Protein AF-R6HI17-F1 (afdb_monomer_lite)

Secondary structure (DSSP, 8-state):
-PPP-TT-----EEEEEEEEEEE-TTS-EEEEEPSS-TTSGGGTT--EEEEEEESTTPPPPPTT-----EE-

Radius of gyration: 16.38 Å; chains: 1; bounding box: 45×28×43 Å

pLDDT: mean 85.25, std 16.97, range [36.0, 97.75]

Sequence (72 aa):
MRAPIDGYRWALFFAVRMLNAEVKPDGTLTGTPVASRPGSPATLTANAMHMLESGTNTSKPAAGDVIEVELR

Structure (mmCIF, N/CA/C/O backbone):
data_AF-R6HI17-F1
#
_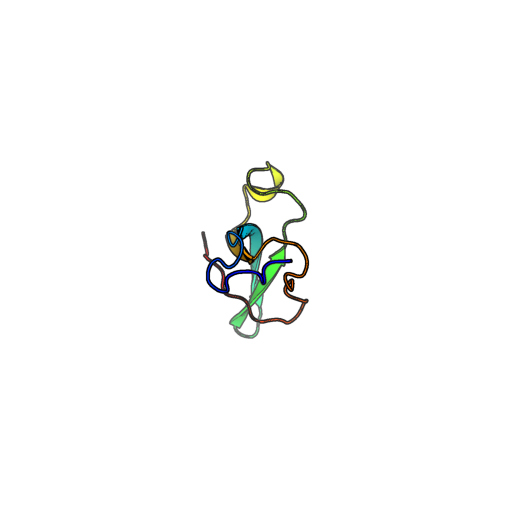entry.id   AF-R6HI17-F1
#
loop_
_atom_site.group_PDB
_atom_site.id
_atom_site.type_symbol
_atom_site.label_atom_id
_atom_site.label_alt_id
_atom_site.label_comp_id
_atom_site.label_asym_id
_atom_site.label_entity_id
_atom_site.label_seq_id
_atom_site.pdbx_PDB_ins_code
_atom_site.Cartn_x
_atom_site.Cartn_y
_atom_site.Cartn_z
_atom_site.occupancy
_atom_site.B_iso_or_equiv
_atom_site.auth_seq_id
_atom_site.auth_comp_id
_atom_site.auth_asym_id
_atom_site.auth_atom_id
_atom_site.pdbx_PDB_model_num
ATOM 1 N N . MET A 1 1 ? 29.599 -8.965 -32.668 1.00 39.53 1 MET A N 1
ATOM 2 C CA . MET A 1 1 ? 28.316 -9.147 -31.958 1.00 39.53 1 MET A CA 1
ATOM 3 C C . MET A 1 1 ? 28.609 -10.017 -30.742 1.00 39.53 1 MET A C 1
ATOM 5 O O . MET A 1 1 ? 28.974 -11.168 -30.925 1.00 39.53 1 MET A O 1
ATOM 9 N N . ARG A 1 2 ? 28.644 -9.444 -29.533 1.00 36.00 2 ARG A N 1
ATOM 10 C CA . ARG A 1 2 ? 29.023 -10.150 -28.294 1.00 36.00 2 ARG A CA 1
ATOM 11 C C . ARG A 1 2 ? 27.739 -10.461 -27.526 1.00 36.00 2 ARG A C 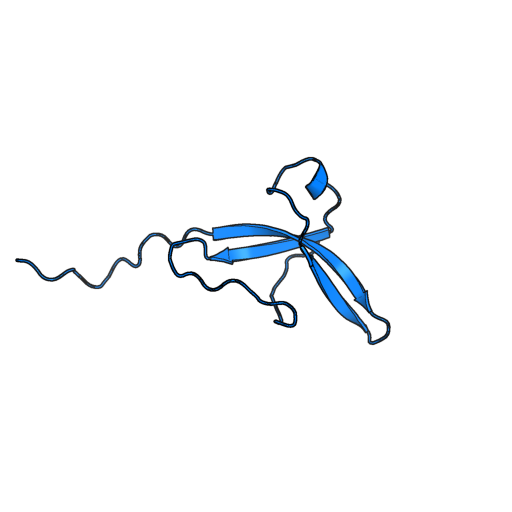1
ATOM 13 O O . ARG A 1 2 ? 26.926 -9.557 -27.362 1.00 36.00 2 ARG A O 1
ATOM 20 N N . ALA A 1 3 ? 27.548 -11.714 -27.119 1.00 47.38 3 ALA A N 1
ATOM 21 C CA . ALA A 1 3 ? 26.417 -12.110 -26.282 1.00 47.38 3 ALA A CA 1
ATOM 22 C C . ALA A 1 3 ? 26.440 -11.332 -24.948 1.00 47.38 3 ALA A C 1
ATOM 24 O O . ALA A 1 3 ? 27.540 -11.043 -24.454 1.00 47.38 3 ALA A O 1
ATOM 25 N N . PRO A 1 4 ? 25.282 -10.967 -24.367 1.00 44.06 4 PRO A N 1
ATOM 26 C CA . PRO A 1 4 ? 25.256 -10.333 -23.059 1.00 44.06 4 PRO A CA 1
ATOM 27 C C . PRO A 1 4 ? 25.751 -11.324 -22.001 1.00 44.06 4 PRO A C 1
ATOM 29 O O . PRO A 1 4 ? 25.450 -12.513 -22.056 1.00 44.06 4 PRO A O 1
ATOM 32 N N . ILE A 1 5 ? 26.536 -10.815 -21.056 1.00 51.84 5 ILE A N 1
ATOM 33 C CA . ILE A 1 5 ? 27.008 -11.554 -19.887 1.00 51.84 5 ILE A CA 1
ATOM 34 C C . ILE A 1 5 ? 25.820 -11.675 -18.926 1.00 51.84 5 ILE A C 1
ATOM 36 O O . ILE A 1 5 ? 25.389 -10.673 -18.353 1.00 51.84 5 ILE A O 1
ATOM 40 N N . ASP A 1 6 ? 25.297 -12.889 -18.766 1.00 55.88 6 ASP A N 1
ATOM 41 C CA . ASP A 1 6 ? 24.403 -13.253 -17.665 1.00 55.88 6 ASP A CA 1
ATOM 42 C C . ASP A 1 6 ? 25.111 -12.962 -16.334 1.00 55.88 6 ASP A C 1
ATOM 44 O O . ASP A 1 6 ? 26.146 -13.555 -16.033 1.00 55.88 6 ASP A O 1
ATOM 48 N N . GLY A 1 7 ? 24.585 -12.034 -15.531 1.00 47.16 7 GLY A N 1
ATOM 49 C CA . GLY A 1 7 ? 25.120 -11.821 -14.180 1.00 47.16 7 GLY A CA 1
ATOM 50 C C . GLY A 1 7 ? 24.654 -10.565 -13.458 1.00 47.16 7 GLY A C 1
ATOM 51 O O . GLY A 1 7 ? 24.528 -10.584 -12.239 1.00 47.16 7 GLY A O 1
ATOM 52 N N . TYR A 1 8 ? 24.312 -9.498 -14.179 1.00 44.69 8 TYR A N 1
ATOM 53 C CA . TYR A 1 8 ? 23.676 -8.328 -13.578 1.00 44.69 8 TYR A CA 1
ATOM 54 C C . TYR A 1 8 ? 22.229 -8.269 -14.041 1.00 44.69 8 TYR A C 1
ATOM 56 O O . TYR A 1 8 ? 21.912 -7.704 -15.088 1.00 44.69 8 TYR A O 1
ATOM 64 N N . ARG A 1 9 ? 21.334 -8.854 -13.235 1.00 52.44 9 ARG A N 1
ATOM 65 C CA . ARG A 1 9 ? 19.952 -8.373 -13.210 1.00 52.44 9 ARG A CA 1
ATOM 66 C C . ARG A 1 9 ? 20.070 -6.871 -12.945 1.00 52.44 9 ARG A C 1
ATOM 68 O O . ARG A 1 9 ? 20.662 -6.473 -11.945 1.00 52.44 9 ARG A O 1
ATOM 75 N N . TRP A 1 10 ? 19.655 -6.071 -13.923 1.00 50.22 10 TRP A N 1
ATOM 76 C CA . TRP A 1 10 ? 19.317 -4.653 -13.806 1.00 50.22 10 TRP A CA 1
ATOM 77 C C . TRP A 1 10 ? 18.958 -4.302 -12.354 1.00 50.22 10 TRP A C 1
ATOM 79 O O . TRP A 1 10 ? 18.261 -5.076 -11.703 1.00 50.22 10 TRP A O 1
ATOM 89 N N . ALA A 1 11 ? 19.465 -3.181 -11.831 1.00 57.72 11 ALA A N 1
ATOM 90 C CA . ALA A 1 11 ? 19.165 -2.758 -10.465 1.00 57.72 11 ALA A CA 1
ATOM 91 C C . ALA A 1 11 ? 17.653 -2.880 -10.213 1.00 57.72 11 ALA A C 1
ATOM 93 O O . ALA A 1 11 ? 16.862 -2.219 -10.887 1.00 57.72 11 ALA A O 1
ATOM 94 N N . LEU A 1 12 ? 17.262 -3.783 -9.309 1.00 69.81 12 LEU A N 1
ATOM 95 C CA . LEU A 1 12 ? 15.877 -3.921 -8.879 1.00 69.81 12 LEU A CA 1
ATOM 96 C C . LEU A 1 12 ? 15.531 -2.619 -8.162 1.00 69.81 12 LEU A C 1
ATOM 98 O O . LEU A 1 12 ? 16.010 -2.357 -7.058 1.00 69.81 12 LEU A O 1
ATOM 102 N N . PHE A 1 13 ? 14.770 -1.756 -8.827 1.00 79.75 13 PHE A N 1
ATOM 103 C CA . PHE A 1 13 ? 14.229 -0.568 -8.189 1.00 79.75 13 PHE A CA 1
ATOM 104 C C . PHE A 1 13 ? 12.975 -0.973 -7.433 1.00 79.75 13 PHE A C 1
ATOM 106 O O . PHE A 1 13 ? 12.183 -1.770 -7.926 1.00 79.75 13 PHE A O 1
ATOM 113 N N . PHE A 1 14 ? 12.767 -0.393 -6.257 1.00 85.75 14 PHE A N 1
ATOM 114 C CA . PHE A 1 14 ? 11.557 -0.610 -5.478 1.00 85.75 14 PHE A CA 1
ATOM 115 C C . PHE A 1 14 ? 10.812 0.708 -5.294 1.00 85.75 14 PHE A C 1
ATOM 117 O O . PHE A 1 14 ? 11.413 1.766 -5.103 1.00 85.75 14 PHE A O 1
ATOM 124 N N . ALA A 1 15 ? 9.488 0.646 -5.367 1.00 88.50 15 ALA A N 1
ATOM 125 C CA . ALA A 1 15 ? 8.591 1.734 -5.028 1.00 88.50 15 ALA A CA 1
ATOM 126 C C . ALA A 1 15 ? 7.839 1.387 -3.744 1.00 88.50 15 ALA A C 1
ATOM 128 O O . ALA A 1 15 ? 7.380 0.262 -3.569 1.00 88.50 15 ALA A O 1
ATOM 129 N N . VAL A 1 16 ? 7.656 2.373 -2.872 1.00 91.69 16 VAL A N 1
ATOM 130 C CA . VAL A 1 16 ? 6.761 2.243 -1.719 1.00 91.69 16 VAL A CA 1
ATOM 131 C C . VAL A 1 16 ? 5.355 2.666 -2.135 1.00 91.69 16 VAL A C 1
ATOM 133 O O . VAL A 1 16 ? 5.172 3.661 -2.843 1.00 91.69 16 VAL A O 1
ATOM 136 N N . ARG A 1 17 ? 4.343 1.924 -1.692 1.00 92.50 17 ARG A N 1
ATOM 137 C CA . ARG A 1 17 ? 2.936 2.325 -1.744 1.00 92.50 17 ARG A CA 1
ATOM 138 C C . ARG A 1 17 ? 2.382 2.383 -0.339 1.00 92.50 17 ARG A C 1
ATOM 140 O O . ARG A 1 17 ? 2.637 1.501 0.466 1.00 92.50 17 ARG A O 1
ATOM 147 N N . MET A 1 18 ? 1.629 3.438 -0.072 1.00 96.44 18 MET A N 1
ATOM 148 C CA . MET A 1 18 ? 0.983 3.657 1.215 1.00 96.44 18 MET A CA 1
ATOM 149 C C . MET A 1 18 ? -0.436 3.097 1.137 1.00 96.44 18 MET A C 1
ATOM 151 O O . MET A 1 18 ? -1.111 3.289 0.120 1.00 96.44 18 MET A O 1
ATOM 155 N N . LEU A 1 19 ? -0.876 2.410 2.184 1.00 96.50 19 LEU A N 1
ATOM 156 C CA . LEU A 1 19 ? -2.192 1.791 2.280 1.00 96.50 19 LEU A CA 1
ATOM 157 C C . LEU A 1 19 ? -2.878 2.198 3.583 1.00 96.50 19 LEU A C 1
ATOM 159 O O . LEU A 1 19 ? -2.222 2.499 4.581 1.00 96.50 19 LEU A O 1
ATOM 163 N N . ASN A 1 20 ? -4.205 2.153 3.554 1.00 97.31 20 ASN A N 1
ATOM 164 C CA . ASN A 1 20 ? -5.030 2.066 4.748 1.00 97.31 20 ASN A CA 1
ATOM 165 C C . ASN A 1 20 ? -5.449 0.604 4.916 1.00 97.31 20 ASN A C 1
ATOM 167 O O . ASN A 1 20 ? -6.192 0.078 4.087 1.00 97.31 20 ASN A O 1
ATOM 171 N N . ALA A 1 21 ? -4.926 -0.054 5.942 1.00 97.00 21 ALA A N 1
ATOM 172 C CA . ALA A 1 21 ? -5.329 -1.377 6.377 1.00 97.00 21 ALA A CA 1
ATOM 173 C C . ALA A 1 21 ? -6.480 -1.265 7.382 1.00 97.00 21 ALA A C 1
ATOM 175 O O . ALA A 1 21 ? -6.391 -0.521 8.361 1.00 97.00 21 ALA A O 1
ATOM 176 N N . GLU A 1 22 ? -7.543 -2.024 7.142 1.00 97.75 22 GLU A N 1
ATOM 177 C CA . GLU A 1 22 ? -8.726 -2.094 7.999 1.00 97.75 22 GLU A CA 1
ATOM 178 C C . GLU A 1 22 ? -9.033 -3.552 8.350 1.00 97.75 22 GLU A C 1
ATOM 180 O O . GLU A 1 22 ? -8.874 -4.448 7.515 1.00 97.75 22 GLU A O 1
ATOM 185 N N . VAL A 1 23 ? -9.473 -3.787 9.589 1.00 97.00 23 VAL A N 1
ATOM 186 C CA . VAL A 1 23 ? -9.920 -5.107 10.054 1.00 97.00 23 VAL A CA 1
ATOM 187 C C . VAL A 1 23 ? -11.350 -5.349 9.582 1.00 97.00 23 VAL A C 1
ATOM 189 O O . VAL A 1 23 ? -12.233 -4.516 9.783 1.00 97.00 23 VAL A O 1
ATOM 192 N N . LYS A 1 24 ? -11.588 -6.511 8.979 1.00 96.81 24 LYS A N 1
ATOM 193 C CA . LYS A 1 24 ? -12.910 -6.989 8.572 1.00 96.81 24 LYS A CA 1
ATOM 194 C C . LYS A 1 24 ? -13.603 -7.784 9.688 1.00 96.81 24 LYS A C 1
ATOM 196 O O . LYS A 1 24 ? -12.938 -8.264 10.605 1.00 96.81 24 LYS A O 1
ATOM 201 N N . PRO A 1 25 ? -14.934 -7.995 9.603 1.00 97.56 25 PRO A N 1
ATOM 202 C CA . PRO A 1 25 ? -15.677 -8.788 10.589 1.00 97.56 25 PRO A CA 1
ATOM 203 C C . PRO A 1 25 ? -15.190 -10.235 10.752 1.00 97.56 25 PRO A C 1
ATOM 205 O O . PRO A 1 25 ? -15.397 -10.832 11.802 1.00 97.56 25 PRO A O 1
ATOM 208 N N . ASP A 1 26 ? -14.551 -10.797 9.725 1.00 96.62 26 ASP A N 1
ATOM 209 C CA . ASP A 1 26 ? -13.961 -12.141 9.737 1.00 96.62 26 ASP A CA 1
ATOM 210 C C . ASP A 1 26 ? -12.550 -12.188 10.358 1.00 96.62 26 ASP A C 1
ATOM 212 O O . ASP A 1 26 ? -11.912 -13.239 10.369 1.00 96.62 26 ASP A O 1
ATOM 216 N N . GLY A 1 27 ? -12.058 -11.060 10.878 1.00 95.38 27 GLY A N 1
ATOM 217 C CA . GLY A 1 27 ? -10.731 -10.930 11.475 1.00 95.38 27 GLY A CA 1
ATOM 218 C C . GLY A 1 27 ? -9.596 -10.753 10.463 1.00 95.38 27 GLY A C 1
ATOM 219 O O . GLY A 1 27 ? -8.443 -10.633 10.875 1.00 95.38 27 GLY A O 1
ATOM 220 N N . THR A 1 28 ? -9.884 -10.710 9.158 1.00 95.50 28 THR A N 1
ATOM 221 C CA . THR A 1 28 ? -8.862 -10.446 8.135 1.00 95.50 28 THR A CA 1
ATOM 222 C C . THR A 1 28 ? -8.549 -8.955 8.012 1.00 95.50 28 THR A C 1
ATOM 224 O O . THR A 1 28 ? -9.357 -8.097 8.370 1.00 95.50 28 THR A O 1
ATOM 227 N N . LEU A 1 29 ? -7.370 -8.628 7.479 1.00 96.75 29 LEU A N 1
ATOM 228 C CA . LEU A 1 29 ? -7.014 -7.263 7.096 1.00 96.75 29 LEU A CA 1
ATOM 229 C C . LEU A 1 29 ? -7.260 -7.053 5.604 1.00 96.75 29 LEU A C 1
ATOM 231 O O . LEU A 1 29 ? -6.984 -7.925 4.783 1.00 96.75 29 LEU A O 1
ATOM 235 N N . THR A 1 30 ? -7.756 -5.878 5.230 1.00 97.19 30 THR A N 1
ATOM 236 C CA . THR A 1 30 ? -7.827 -5.445 3.829 1.00 97.19 30 THR A CA 1
ATOM 237 C C . THR A 1 30 ? -7.137 -4.105 3.667 1.00 97.19 30 THR A C 1
ATOM 239 O O . THR A 1 30 ? -7.427 -3.166 4.400 1.00 97.19 30 THR A O 1
ATOM 242 N N . GLY A 1 31 ? -6.212 -4.031 2.710 1.00 95.94 31 GLY A N 1
ATOM 243 C CA . GLY A 1 31 ? -5.479 -2.815 2.380 1.00 95.94 31 GLY A CA 1
ATOM 244 C C . GLY A 1 31 ? -6.106 -2.078 1.201 1.00 95.94 31 GLY A C 1
ATOM 245 O O . GLY A 1 31 ? -6.254 -2.648 0.122 1.00 95.94 31 GLY A O 1
ATOM 246 N N . THR A 1 32 ? -6.411 -0.794 1.381 1.00 96.44 32 THR A N 1
ATOM 247 C CA . THR A 1 32 ? -6.796 0.114 0.293 1.00 96.44 32 THR A CA 1
ATOM 248 C C . THR A 1 32 ? -5.617 1.027 -0.051 1.00 96.44 32 THR A C 1
ATOM 250 O O . THR A 1 32 ? -5.139 1.740 0.835 1.00 96.44 32 THR A O 1
ATOM 253 N N . PRO A 1 33 ? -5.126 1.052 -1.306 1.00 94.69 33 PRO A N 1
ATOM 254 C CA . PRO A 1 33 ? -4.058 1.963 -1.702 1.00 94.69 33 PRO A CA 1
ATOM 255 C C . PRO A 1 33 ? -4.476 3.428 -1.553 1.00 94.69 33 PRO A C 1
ATOM 257 O O . PRO A 1 33 ? -5.531 3.839 -2.037 1.00 94.69 33 PRO A O 1
ATOM 260 N N . VAL A 1 34 ? -3.613 4.249 -0.957 1.00 96.25 34 VAL A N 1
ATOM 261 C CA . VAL A 1 34 ? -3.793 5.703 -0.961 1.00 96.25 34 VAL A CA 1
ATOM 262 C C . VAL A 1 34 ? -3.430 6.234 -2.347 1.00 96.25 34 VAL A C 1
ATOM 264 O O . VAL A 1 34 ? -2.310 6.040 -2.825 1.00 96.25 34 VAL A O 1
ATOM 267 N N . ALA A 1 35 ? -4.368 6.925 -2.999 1.00 93.19 35 ALA A N 1
ATOM 268 C CA . ALA A 1 35 ? -4.236 7.431 -4.368 1.00 93.19 35 ALA A CA 1
ATOM 269 C C . ALA A 1 35 ? -3.323 8.672 -4.470 1.00 93.19 35 ALA A C 1
ATOM 271 O O . ALA A 1 35 ? -3.739 9.747 -4.894 1.00 93.19 35 ALA A O 1
ATOM 272 N N . SER A 1 36 ? -2.063 8.540 -4.056 1.00 92.88 36 SER A N 1
ATOM 273 C CA . SER A 1 36 ? -1.055 9.595 -4.142 1.00 92.88 36 SER A CA 1
ATOM 274 C C . SER A 1 36 ? 0.367 9.015 -4.138 1.00 92.88 36 SER A C 1
ATOM 276 O O . SER A 1 36 ? 0.576 7.801 -4.073 1.00 92.88 36 SER A O 1
ATOM 278 N N . ARG A 1 37 ? 1.374 9.887 -4.234 1.00 90.00 37 ARG A N 1
ATOM 279 C CA . ARG A 1 37 ? 2.787 9.512 -4.095 1.00 90.00 37 ARG A CA 1
ATOM 280 C C . ARG A 1 37 ? 3.199 9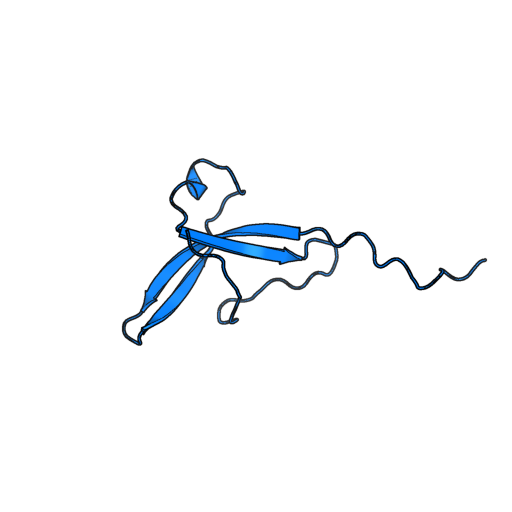.407 -2.619 1.00 90.00 37 ARG A C 1
ATOM 282 O O . ARG A 1 37 ? 2.681 10.177 -1.800 1.00 90.00 37 ARG A O 1
ATOM 289 N N . PRO A 1 38 ? 4.168 8.535 -2.284 1.00 89.25 38 PRO A N 1
ATOM 290 C CA . PRO A 1 38 ? 4.800 8.530 -0.967 1.00 89.25 38 PRO A CA 1
ATOM 291 C C . PRO A 1 38 ? 5.315 9.919 -0.571 1.00 89.25 38 PRO A C 1
ATOM 293 O O . PRO A 1 38 ? 5.841 10.662 -1.408 1.00 89.25 38 PRO A O 1
ATOM 296 N N . GLY A 1 39 ? 5.129 10.276 0.701 1.00 89.81 39 GLY A N 1
ATOM 297 C CA . GLY A 1 39 ? 5.538 11.569 1.257 1.00 89.81 39 GLY A CA 1
ATOM 298 C C . GLY A 1 39 ? 4.629 12.746 0.887 1.00 89.81 39 GLY A C 1
ATOM 299 O O . GLY A 1 39 ? 4.963 13.891 1.177 1.00 89.81 39 GLY A O 1
ATOM 300 N N . SER A 1 40 ? 3.486 12.506 0.241 1.00 95.38 40 SER A N 1
ATOM 301 C CA . SER A 1 40 ? 2.473 13.548 0.033 1.00 95.38 40 SER A CA 1
ATOM 302 C C . SER A 1 40 ? 1.616 13.766 1.291 1.00 95.38 40 SER A C 1
ATOM 304 O O . SER A 1 40 ? 1.479 12.838 2.095 1.00 95.38 40 SER A O 1
ATOM 306 N N . PRO A 1 41 ? 0.954 14.931 1.442 1.00 96.50 41 PRO A N 1
ATOM 307 C CA . PRO A 1 41 ? 0.027 15.167 2.551 1.00 96.50 41 PRO A CA 1
ATOM 308 C C . PRO A 1 41 ? -1.063 14.092 2.672 1.00 96.50 41 PRO A C 1
ATOM 310 O O . PRO A 1 41 ? -1.362 13.641 3.772 1.00 96.50 41 PRO A O 1
ATOM 313 N N . ALA A 1 42 ? -1.582 13.605 1.539 1.00 94.19 42 ALA A N 1
ATOM 314 C CA . ALA A 1 42 ? -2.591 12.545 1.496 1.00 94.19 42 ALA A CA 1
ATOM 315 C C . ALA A 1 42 ? -2.111 11.211 2.097 1.00 94.19 42 ALA A C 1
ATOM 317 O O . ALA A 1 42 ? -2.925 10.392 2.501 1.00 94.19 42 ALA A O 1
ATOM 318 N N . THR A 1 43 ? -0.795 10.984 2.159 1.00 95.56 43 THR A N 1
ATOM 319 C CA . THR A 1 43 ? -0.208 9.757 2.716 1.00 95.56 43 THR A CA 1
ATOM 320 C C . THR A 1 43 ? 0.182 9.863 4.191 1.00 95.56 43 THR A C 1
ATOM 322 O O . THR A 1 43 ? 0.630 8.873 4.760 1.00 95.56 43 THR A O 1
ATOM 325 N N . LEU A 1 44 ? 0.014 11.028 4.831 1.00 93.69 44 LEU A N 1
ATOM 326 C CA . LEU A 1 44 ? 0.425 11.231 6.229 1.00 93.69 44 LEU A CA 1
ATOM 327 C C . LEU A 1 44 ? -0.337 10.342 7.215 1.00 93.69 44 LEU A C 1
ATOM 329 O O . LEU A 1 44 ? 0.239 9.923 8.220 1.00 93.69 44 LEU A O 1
ATOM 333 N N . THR A 1 45 ? -1.605 10.060 6.912 1.00 93.69 45 THR A N 1
ATOM 334 C CA . THR A 1 45 ? -2.514 9.255 7.740 1.00 93.69 45 THR A CA 1
ATOM 335 C C . THR A 1 45 ? -2.542 7.779 7.349 1.00 93.69 45 THR A C 1
ATOM 337 O O . THR A 1 45 ? -3.294 7.022 7.952 1.00 93.69 45 THR A O 1
ATOM 340 N N . ALA A 1 46 ? -1.764 7.362 6.345 1.00 96.94 46 ALA A N 1
ATOM 341 C CA . ALA A 1 46 ? -1.666 5.954 5.981 1.00 96.94 46 ALA A CA 1
ATOM 342 C C . ALA A 1 46 ? -1.031 5.148 7.123 1.00 96.94 46 ALA A C 1
ATOM 344 O O . ALA A 1 46 ? -0.054 5.600 7.733 1.00 96.94 46 ALA A O 1
ATOM 345 N N . ASN A 1 47 ? -1.581 3.963 7.387 1.00 97.06 47 ASN A N 1
ATOM 346 C CA . ASN A 1 47 ? -1.188 3.090 8.498 1.00 97.06 47 ASN A CA 1
ATOM 347 C C . ASN A 1 47 ? -0.422 1.834 8.046 1.00 97.06 47 ASN A C 1
ATOM 349 O O . ASN A 1 47 ? -0.050 1.013 8.879 1.00 97.06 47 ASN A O 1
ATOM 353 N N . ALA A 1 48 ? -0.196 1.669 6.742 1.00 97.25 48 ALA A N 1
ATOM 354 C CA . ALA A 1 48 ? 0.551 0.547 6.202 1.00 97.25 48 ALA A CA 1
ATOM 355 C C . ALA A 1 48 ? 1.355 0.943 4.959 1.00 97.25 48 ALA A C 1
ATOM 357 O O . ALA A 1 48 ? 1.018 1.887 4.233 1.00 97.25 48 ALA A O 1
ATOM 358 N N . MET A 1 49 ? 2.424 0.197 4.703 1.00 95.19 49 MET A N 1
ATOM 359 C CA . MET A 1 49 ? 3.329 0.396 3.578 1.00 95.19 49 MET A CA 1
ATOM 360 C C . MET A 1 49 ? 3.589 -0.935 2.879 1.00 95.19 49 MET A C 1
ATOM 362 O O . MET A 1 49 ? 3.840 -1.945 3.524 1.00 95.19 49 MET A O 1
ATOM 366 N N . HIS A 1 50 ? 3.575 -0.928 1.552 1.00 93.44 50 HIS A N 1
ATOM 367 C CA . HIS A 1 50 ? 3.935 -2.075 0.729 1.00 93.44 50 HIS A CA 1
ATOM 368 C C . HIS A 1 50 ? 5.097 -1.705 -0.188 1.00 93.44 50 HIS A C 1
ATOM 370 O O . HIS A 1 50 ? 5.059 -0.671 -0.864 1.00 93.44 50 HIS A O 1
ATOM 376 N N . MET A 1 51 ? 6.126 -2.548 -0.214 1.00 91.88 51 MET A N 1
ATOM 377 C CA . MET A 1 51 ? 7.266 -2.398 -1.109 1.00 91.88 51 MET A CA 1
ATOM 378 C C . MET A 1 51 ? 7.032 -3.214 -2.383 1.00 91.88 51 MET A C 1
ATOM 380 O O . MET A 1 51 ? 6.755 -4.406 -2.323 1.00 91.88 51 MET A O 1
ATOM 384 N N . LEU A 1 52 ? 7.148 -2.564 -3.538 1.00 88.31 52 LEU A N 1
ATOM 385 C CA . LEU A 1 52 ? 6.880 -3.145 -4.852 1.00 88.31 52 LEU A CA 1
ATOM 386 C C . LEU A 1 52 ? 8.103 -3.054 -5.740 1.00 88.31 52 LEU A C 1
ATOM 388 O O . LEU A 1 52 ? 8.694 -1.981 -5.852 1.00 88.31 52 LEU A O 1
ATOM 392 N N . GLU A 1 53 ? 8.408 -4.127 -6.460 1.00 86.81 53 GLU A N 1
ATOM 393 C CA . GLU A 1 53 ? 9.339 -4.047 -7.580 1.00 86.81 53 GLU A CA 1
ATOM 394 C C . GLU A 1 53 ? 8.828 -3.051 -8.633 1.00 86.81 53 GLU A C 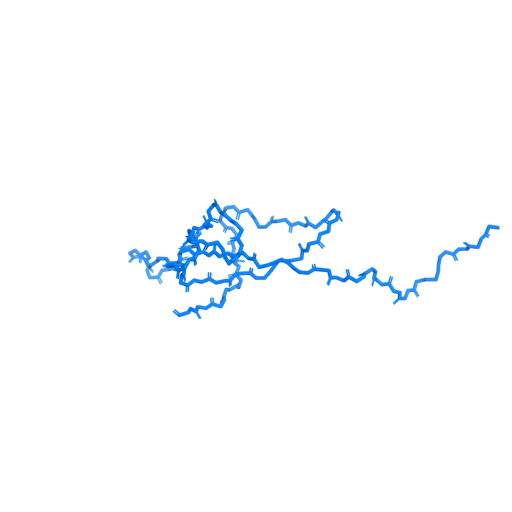1
ATOM 396 O O . GLU A 1 53 ? 7.671 -3.063 -9.069 1.00 86.81 53 GLU A O 1
ATOM 401 N N . SER A 1 54 ? 9.719 -2.163 -9.048 1.00 83.31 54 SER A N 1
ATOM 402 C CA . SER A 1 54 ? 9.467 -1.079 -9.982 1.00 83.31 54 SER A CA 1
ATOM 403 C C . SER A 1 54 ? 10.354 -1.252 -11.206 1.00 83.31 54 SER A C 1
ATOM 405 O O . SER A 1 54 ? 11.570 -1.394 -11.101 1.00 83.31 54 SER A O 1
ATOM 407 N N . GLY A 1 55 ? 9.745 -1.219 -12.385 1.00 80.56 55 GLY A N 1
ATOM 408 C CA . GLY A 1 55 ? 10.465 -1.347 -13.641 1.00 80.56 55 GLY A CA 1
ATOM 409 C C . GLY A 1 55 ? 9.546 -1.731 -14.786 1.00 80.56 55 GLY A C 1
ATOM 410 O O . GLY A 1 55 ? 8.358 -2.009 -14.611 1.00 80.56 55 GLY A O 1
ATOM 411 N N . THR A 1 56 ? 10.104 -1.736 -15.991 1.00 77.06 56 THR A N 1
ATOM 412 C CA . THR A 1 56 ? 9.407 -2.263 -17.162 1.00 77.06 56 THR A CA 1
ATOM 413 C C . THR A 1 56 ? 9.168 -3.760 -16.957 1.00 77.06 56 THR A C 1
ATOM 415 O O . THR A 1 56 ? 10.102 -4.493 -16.646 1.00 77.06 56 THR A O 1
ATOM 418 N N . ASN A 1 57 ? 7.925 -4.208 -17.151 1.00 78.25 57 ASN A N 1
ATOM 419 C CA . ASN A 1 57 ? 7.471 -5.596 -16.982 1.00 78.25 57 ASN A CA 1
ATOM 420 C C . ASN A 1 57 ? 7.381 -6.122 -15.535 1.00 78.25 57 ASN A C 1
ATOM 422 O O . ASN A 1 57 ? 7.211 -7.328 -15.365 1.00 78.25 57 ASN A O 1
ATOM 426 N N . THR A 1 58 ? 7.440 -5.273 -14.497 1.00 82.62 58 THR A N 1
ATOM 427 C CA . THR A 1 58 ? 7.147 -5.743 -13.130 1.00 82.62 58 THR A CA 1
ATOM 428 C C . THR A 1 58 ? 5.644 -5.957 -12.942 1.00 82.62 58 THR A C 1
ATOM 430 O O . THR A 1 58 ? 4.817 -5.121 -13.326 1.00 82.62 58 THR A O 1
ATOM 433 N N . SER A 1 59 ? 5.272 -7.104 -12.369 1.00 82.94 59 SER A N 1
ATOM 434 C CA . SER A 1 59 ? 3.884 -7.399 -12.018 1.00 82.94 59 SER A CA 1
ATOM 435 C C . SER A 1 59 ? 3.450 -6.532 -10.841 1.00 82.94 59 SER A C 1
ATOM 437 O O . SER A 1 59 ? 4.178 -6.390 -9.860 1.00 82.94 59 SER A O 1
ATOM 439 N N . LYS A 1 60 ? 2.243 -5.973 -10.923 1.00 85.44 60 LYS A N 1
ATOM 440 C CA . LYS A 1 60 ? 1.617 -5.247 -9.814 1.00 85.44 60 LYS A CA 1
ATOM 441 C C . LYS A 1 60 ? 0.569 -6.149 -9.160 1.00 85.44 60 LYS A C 1
ATOM 443 O O . LYS A 1 60 ? -0.122 -6.839 -9.909 1.00 85.44 60 LYS A O 1
ATOM 448 N N . PRO A 1 61 ? 0.409 -6.103 -7.826 1.00 90.25 61 PRO A N 1
ATOM 449 C CA . PRO A 1 61 ? -0.673 -6.803 -7.152 1.00 90.25 61 PRO A CA 1
ATOM 450 C C . PRO A 1 61 ? -2.037 -6.382 -7.695 1.00 90.25 61 PRO A C 1
ATOM 452 O O . PRO A 1 61 ? -2.285 -5.194 -7.941 1.00 90.25 61 PRO A O 1
ATOM 455 N N . ALA A 1 62 ? -2.911 -7.362 -7.865 1.00 91.94 62 ALA A N 1
ATOM 456 C CA . ALA A 1 62 ? -4.317 -7.184 -8.166 1.00 91.94 62 ALA A CA 1
ATOM 457 C C . ALA A 1 62 ? -5.149 -7.129 -6.875 1.00 91.94 62 ALA A C 1
ATOM 459 O O . ALA A 1 62 ? -4.718 -7.531 -5.794 1.00 91.94 62 ALA A O 1
ATOM 460 N N . ALA A 1 63 ? -6.379 -6.625 -6.980 1.00 92.88 63 ALA A N 1
ATOM 461 C CA . ALA A 1 63 ? -7.321 -6.700 -5.871 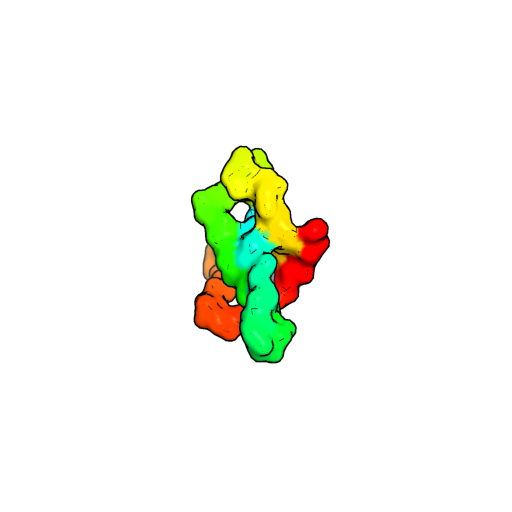1.00 92.88 63 ALA A CA 1
ATOM 462 C C . ALA A 1 63 ? -7.634 -8.171 -5.550 1.00 92.88 63 ALA A C 1
ATOM 464 O O . ALA A 1 63 ? -8.017 -8.928 -6.440 1.00 92.88 63 ALA A O 1
ATOM 465 N N . GLY A 1 64 ? -7.494 -8.549 -4.279 1.00 93.81 64 GLY A N 1
ATOM 466 C CA . GLY A 1 64 ? -7.656 -9.930 -3.816 1.00 93.81 64 GLY A CA 1
ATOM 467 C C . GLY A 1 64 ? -6.339 -10.684 -3.629 1.00 93.81 64 GLY A C 1
ATOM 468 O O . GLY A 1 64 ? -6.344 -11.704 -2.944 1.00 93.81 64 GLY A O 1
ATOM 469 N N . ASP A 1 65 ? -5.221 -10.169 -4.151 1.00 94.75 65 ASP A N 1
ATOM 470 C CA . ASP A 1 65 ? -3.904 -10.731 -3.855 1.00 94.75 65 ASP A CA 1
ATOM 471 C C . ASP A 1 65 ? -3.553 -10.530 -2.376 1.00 94.75 65 ASP A C 1
ATOM 473 O O . ASP A 1 65 ? -3.818 -9.481 -1.780 1.00 94.75 65 ASP A O 1
ATOM 477 N N . VAL A 1 66 ? -2.909 -11.539 -1.789 1.00 94.62 66 VAL A N 1
ATOM 478 C CA . VAL A 1 66 ? -2.309 -11.436 -0.458 1.00 94.62 66 VAL A CA 1
ATOM 479 C C . VAL A 1 66 ? -0.911 -10.850 -0.615 1.00 94.62 66 VAL A C 1
ATOM 481 O O . VAL A 1 66 ? -0.075 -11.410 -1.322 1.00 94.62 66 VAL A O 1
ATOM 484 N N . ILE A 1 67 ? -0.663 -9.721 0.046 1.00 93.31 67 ILE A N 1
ATOM 485 C CA . ILE A 1 67 ? 0.610 -8.997 0.006 1.00 93.31 67 ILE A CA 1
ATOM 486 C C . ILE A 1 67 ? 1.199 -8.853 1.407 1.00 93.31 67 ILE A C 1
ATOM 488 O O . ILE A 1 67 ? 0.472 -8.789 2.397 1.00 93.31 67 ILE A O 1
ATOM 492 N N . GLU A 1 68 ? 2.521 -8.751 1.481 1.00 94.25 68 GLU A N 1
ATOM 493 C CA . GLU A 1 68 ? 3.219 -8.374 2.706 1.00 94.25 68 GLU A CA 1
ATOM 494 C C . GLU A 1 68 ? 3.195 -6.852 2.876 1.00 94.25 68 GLU A C 1
ATOM 496 O O . GLU A 1 68 ? 3.459 -6.106 1.929 1.00 94.25 68 GLU A O 1
ATOM 501 N N . VAL A 1 69 ? 2.870 -6.383 4.078 1.00 95.56 69 VAL A N 1
ATOM 502 C CA . VAL A 1 69 ? 2.848 -4.957 4.413 1.00 95.56 69 VAL A CA 1
ATOM 503 C C . VAL A 1 69 ? 3.552 -4.715 5.738 1.00 95.56 69 VAL A C 1
ATOM 505 O O . VAL A 1 69 ? 3.439 -5.517 6.660 1.00 95.56 69 VAL A O 1
ATOM 508 N N . GLU A 1 70 ? 4.215 -3.572 5.841 1.00 96.31 70 GLU A N 1
ATOM 509 C CA . GLU A 1 70 ? 4.705 -3.030 7.105 1.00 96.31 70 GLU A CA 1
ATOM 510 C C . GLU A 1 70 ? 3.605 -2.142 7.701 1.00 96.31 70 GLU A C 1
ATOM 512 O O . GLU A 1 70 ? 3.151 -1.203 7.039 1.00 96.31 70 GLU A O 1
ATOM 517 N N . LEU A 1 71 ? 3.156 -2.433 8.924 1.00 95.31 71 LEU A N 1
ATOM 518 C CA . LEU A 1 71 ? 2.198 -1.592 9.653 1.00 95.31 71 LEU A CA 1
ATOM 519 C C . LEU A 1 71 ? 2.922 -0.441 10.372 1.00 95.31 71 LEU A C 1
ATOM 521 O O . LEU A 1 71 ? 4.088 -0.571 10.736 1.00 95.31 71 LEU A O 1
ATOM 525 N N . ARG A 1 72 ? 2.228 0.680 10.581 1.00 87.69 72 ARG A N 1
ATOM 526 C CA . ARG A 1 72 ? 2.742 1.888 11.245 1.00 87.69 72 ARG A CA 1
ATOM 527 C C . ARG A 1 72 ? 2.019 2.191 12.551 1.00 87.69 72 ARG A C 1
ATOM 529 O O . ARG A 1 72 ? 0.775 2.069 12.568 1.00 87.69 72 ARG A O 1
#

Foldseek 3Di:
DDDDDPDDPDPFDKAKWFWAWDQDPVRDIDTDTQPDGPPDPSRPPGFKMAIAG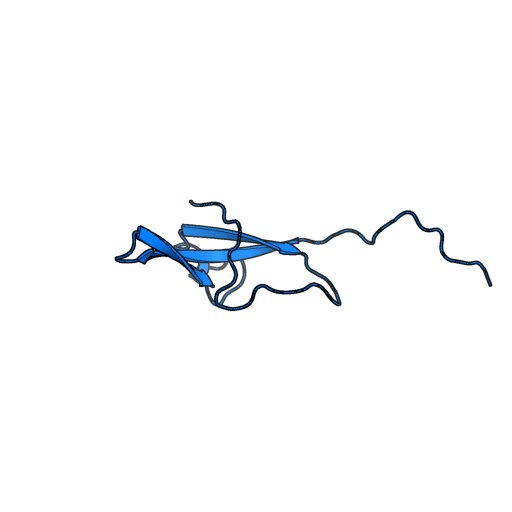DDPPGDDDDHPDDGDIDGD